Protein AF-A0A971UIP9-F1 (afdb_monomer_lite)

Foldseek 3Di:
DDDDDPPDDPFKDWDWQDQVPPDDCPDLQGHIWIDGDDPVNPPDDKDWDKFKDDPDPFFIKIWIDILLHTDGIDGGHTDHDHDPDDDDQDDPPPDDGHDDDDDQDDDDPHGDDSVRSNCCSVPNHDDPPVVVVVVVVVVVVVVVVVVVVPD

Radius of gyration: 20.12 Å; chains: 1; bounding box: 46×65×47 Å

pLDDT: mean 75.58, std 17.71, range [33.81, 97.81]

Sequence (151 aa):
MRRRRIDAWDGNLNARAPDGEGGRWDDVDNRAVSYTLGEEDLGRWMHIAVTWQKLTDTTMEMLLYVDGVLKDTALEMVWQEPGANFYLGGGNDGNTYGIGAFDELGIWSRQLDATEIQEIFVQGVPEPSTIVLFLMGAGAFAMLRLRRRKR

Structure (mmCIF, N/CA/C/O backbone):
data_AF-A0A971UIP9-F1
#
_entry.id   AF-A0A971UIP9-F1
#
loop_
_atom_site.group_PDB
_atom_site.id
_atom_site.type_symbol
_atom_site.label_atom_id
_atom_site.label_alt_id
_atom_site.label_comp_id
_atom_site.label_asym_id
_atom_site.label_entity_id
_atom_site.label_seq_id
_atom_site.pdbx_PDB_ins_code
_atom_site.Cartn_x
_atom_site.Cartn_y
_atom_site.Cartn_z
_atom_site.occupancy
_atom_site.B_iso_or_equiv
_atom_site.auth_seq_id
_atom_site.auth_comp_id
_atom_site.auth_asym_id
_atom_site.auth_atom_id
_atom_site.pdbx_PDB_model_num
ATOM 1 N N . MET A 1 1 ? -10.273 -12.360 -34.183 1.00 38.69 1 MET A N 1
ATOM 2 C CA . MET A 1 1 ? -10.214 -11.613 -32.907 1.00 38.69 1 MET A CA 1
ATOM 3 C C . MET A 1 1 ? -10.163 -12.641 -31.777 1.00 38.69 1 MET A C 1
ATOM 5 O O . MET A 1 1 ? -11.187 -13.228 -31.454 1.00 38.69 1 MET A O 1
ATOM 9 N N . ARG A 1 2 ? -8.968 -13.008 -31.290 1.00 33.81 2 ARG A N 1
ATOM 10 C CA . ARG A 1 2 ? -8.834 -14.021 -30.227 1.00 33.81 2 ARG A CA 1
ATOM 11 C C . ARG A 1 2 ? -9.305 -13.389 -28.918 1.00 33.81 2 ARG A C 1
ATOM 13 O O . ARG A 1 2 ? -8.648 -12.481 -28.420 1.00 33.81 2 ARG A O 1
ATOM 20 N N . ARG A 1 3 ? -10.444 -13.849 -28.392 1.00 38.56 3 ARG A N 1
ATOM 21 C CA . ARG A 1 3 ? -10.822 -13.597 -26.997 1.00 38.56 3 ARG A CA 1
ATOM 22 C C . ARG A 1 3 ? -9.710 -14.196 -26.141 1.00 38.56 3 ARG A C 1
ATOM 24 O O . ARG A 1 3 ? -9.537 -15.413 -26.151 1.00 38.56 3 ARG A O 1
ATOM 31 N N . ARG A 1 4 ? -8.907 -13.344 -25.500 1.00 35.69 4 ARG A N 1
ATOM 32 C CA . ARG A 1 4 ? -7.980 -13.800 -24.469 1.00 35.69 4 ARG A CA 1
ATOM 33 C C . ARG A 1 4 ? -8.837 -14.291 -23.311 1.00 35.69 4 ARG A C 1
ATOM 35 O O . ARG A 1 4 ? -9.696 -13.571 -22.811 1.00 35.69 4 ARG A O 1
ATOM 42 N N . ARG A 1 5 ? -8.691 -15.579 -23.052 1.00 34.44 5 ARG A N 1
ATOM 43 C CA . ARG A 1 5 ? -9.328 -16.329 -21.985 1.00 34.44 5 ARG A CA 1
ATOM 44 C C . ARG A 1 5 ? -8.631 -15.895 -20.673 1.00 34.44 5 ARG A C 1
ATOM 46 O O . ARG A 1 5 ? -7.470 -15.491 -20.716 1.00 34.44 5 ARG A O 1
ATOM 53 N N . ILE A 1 6 ? -9.377 -15.838 -19.571 1.00 43.94 6 ILE A N 1
ATOM 54 C CA . ILE A 1 6 ? -9.017 -15.216 -18.275 1.00 43.94 6 ILE A CA 1
ATOM 55 C C . ILE A 1 6 ? -7.920 -15.979 -17.489 1.00 43.94 6 ILE A C 1
ATOM 57 O O . ILE A 1 6 ? -7.571 -15.618 -16.377 1.00 43.94 6 ILE A O 1
ATOM 61 N N . ASP A 1 7 ? -7.377 -17.033 -18.090 1.00 38.06 7 ASP A N 1
ATOM 62 C CA . ASP A 1 7 ? -6.462 -18.056 -17.570 1.00 38.06 7 ASP A CA 1
ATOM 63 C C . ASP A 1 7 ? -4.971 -17.737 -17.802 1.00 38.06 7 ASP A C 1
ATOM 65 O O . ASP A 1 7 ? -4.118 -18.611 -17.689 1.00 38.06 7 ASP A O 1
ATOM 69 N N . ALA A 1 8 ? -4.632 -16.486 -18.117 1.00 40.12 8 ALA A N 1
ATOM 70 C CA . ALA A 1 8 ? -3.245 -16.033 -18.225 1.00 40.12 8 ALA A CA 1
ATOM 71 C C . ALA A 1 8 ? -3.050 -14.736 -17.433 1.00 40.12 8 ALA A C 1
ATOM 73 O O . ALA A 1 8 ? -2.852 -13.668 -18.012 1.00 40.12 8 ALA A O 1
ATOM 74 N N . TRP A 1 9 ? -3.158 -14.844 -16.109 1.00 52.06 9 TRP A N 1
ATOM 75 C CA . TRP A 1 9 ? -2.581 -13.875 -15.186 1.00 52.06 9 TRP A CA 1
ATOM 76 C C . TRP A 1 9 ? -1.334 -14.511 -14.573 1.00 52.06 9 TRP A C 1
ATOM 78 O O . TRP A 1 9 ? -1.389 -15.578 -13.976 1.00 52.06 9 TRP A O 1
ATOM 88 N N . ASP A 1 10 ? -0.207 -13.847 -14.764 1.00 53.47 10 ASP A N 1
ATOM 89 C CA . ASP A 1 10 ? 1.127 -14.135 -14.237 1.00 53.47 10 ASP A CA 1
ATOM 90 C C . ASP A 1 10 ? 1.274 -13.815 -12.732 1.00 53.47 10 ASP A C 1
ATOM 92 O O . ASP A 1 10 ? 2.361 -13.910 -12.169 1.00 53.47 10 ASP A O 1
ATOM 96 N N . GLY A 1 11 ? 0.152 -13.530 -12.062 1.00 60.47 11 GLY A N 1
ATOM 97 C CA . GLY A 1 11 ? -0.073 -13.975 -10.690 1.00 60.47 11 GLY A CA 1
ATOM 98 C C . GLY A 1 11 ? 0.408 -13.063 -9.575 1.00 60.47 11 GLY A C 1
ATOM 99 O O . GLY A 1 11 ? 0.364 -13.497 -8.438 1.00 60.47 11 GLY A O 1
ATOM 100 N N . ASN A 1 12 ? 0.819 -11.820 -9.827 1.00 67.06 12 ASN A N 1
ATOM 101 C CA . ASN A 1 12 ? 1.281 -10.939 -8.749 1.00 67.06 12 ASN A CA 1
ATOM 102 C C . ASN A 1 12 ? 0.342 -9.750 -8.519 1.00 67.06 12 ASN A C 1
ATOM 104 O O . ASN A 1 12 ? 0.085 -8.956 -9.430 1.00 67.06 12 ASN A O 1
ATOM 108 N N . LEU A 1 13 ? -0.111 -9.591 -7.273 1.00 71.88 13 LEU A N 1
ATOM 109 C CA . LEU A 1 13 ? -0.540 -8.301 -6.745 1.00 71.88 13 LEU A CA 1
ATOM 110 C C . LEU A 1 13 ? 0.712 -7.464 -6.519 1.00 71.88 13 LEU A C 1
ATOM 112 O O . LEU A 1 13 ? 1.604 -7.898 -5.798 1.00 71.8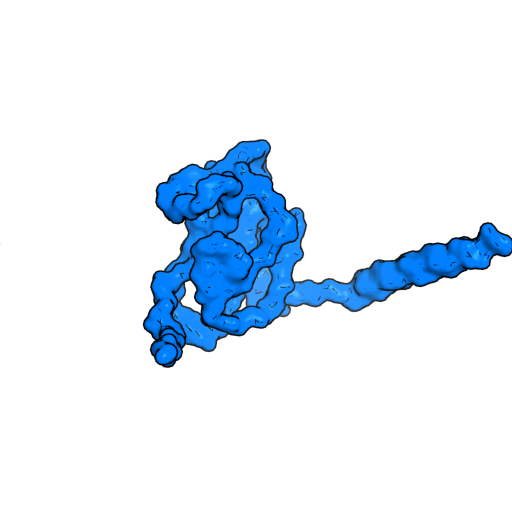8 13 LEU A O 1
ATOM 116 N N . ASN A 1 14 ? 0.782 -6.284 -7.126 1.00 71.69 14 ASN A N 1
ATOM 117 C CA . ASN A 1 14 ? 1.924 -5.391 -6.983 1.00 71.69 14 ASN A CA 1
ATOM 118 C C . ASN A 1 14 ? 1.447 -4.002 -6.581 1.00 71.69 14 ASN A C 1
ATOM 120 O O . ASN A 1 14 ? 0.465 -3.501 -7.132 1.00 71.69 14 ASN A O 1
ATOM 124 N N . ALA A 1 15 ? 2.192 -3.359 -5.690 1.00 72.38 15 ALA A N 1
ATOM 125 C CA . ALA A 1 15 ? 2.053 -1.939 -5.427 1.00 72.38 15 ALA A CA 1
ATOM 126 C C . ALA A 1 15 ? 3.418 -1.260 -5.470 1.00 72.38 15 ALA A C 1
ATOM 128 O O . ALA A 1 15 ? 4.419 -1.795 -4.993 1.00 72.38 15 ALA A O 1
ATOM 129 N N . ARG A 1 16 ? 3.451 -0.083 -6.093 1.00 70.44 16 ARG A N 1
ATOM 130 C CA . ARG A 1 16 ? 4.671 0.681 -6.336 1.00 70.44 16 ARG A CA 1
ATOM 131 C C . ARG A 1 16 ? 4.400 2.165 -6.143 1.00 70.44 16 ARG A C 1
ATOM 133 O O . ARG A 1 16 ? 3.354 2.657 -6.565 1.00 70.44 16 ARG A O 1
ATOM 140 N N . ALA A 1 17 ? 5.373 2.872 -5.577 1.00 61.06 17 ALA A N 1
ATOM 141 C CA . ALA A 1 17 ? 5.413 4.324 -5.620 1.00 61.06 17 ALA A CA 1
ATOM 142 C C . ALA A 1 17 ? 6.052 4.785 -6.953 1.00 61.06 17 ALA A C 1
ATOM 144 O O . ALA A 1 17 ? 7.161 4.348 -7.279 1.00 61.06 17 ALA A O 1
ATOM 145 N N . PRO A 1 18 ? 5.363 5.596 -7.776 1.00 55.38 18 PRO A N 1
ATOM 146 C CA . PRO A 1 18 ? 5.899 6.043 -9.061 1.00 55.38 18 PRO A CA 1
ATOM 147 C C . PRO A 1 18 ? 7.158 6.896 -8.849 1.00 55.38 18 PRO A C 1
ATOM 149 O O . PRO A 1 18 ? 7.104 7.869 -8.112 1.00 55.38 18 PRO A O 1
ATOM 152 N N . ASP A 1 19 ? 8.267 6.559 -9.514 1.00 55.25 19 ASP A N 1
ATOM 153 C CA . ASP A 1 19 ? 9.557 7.271 -9.408 1.00 55.25 19 ASP A CA 1
ATOM 154 C C . ASP A 1 19 ? 9.742 8.431 -10.389 1.00 55.25 19 ASP A C 1
ATOM 156 O O . ASP A 1 19 ? 10.808 9.031 -10.471 1.00 55.25 19 ASP A O 1
ATOM 160 N N . GLY A 1 20 ? 8.721 8.745 -11.187 1.00 49.53 20 GLY A N 1
ATOM 161 C CA . GLY A 1 20 ? 8.812 9.788 -12.211 1.00 49.53 20 GLY A CA 1
ATOM 162 C C . GLY A 1 20 ? 9.742 9.462 -13.393 1.00 49.53 20 GLY A C 1
ATOM 163 O O . GLY A 1 20 ? 9.680 10.173 -14.393 1.00 49.53 20 GLY A O 1
ATOM 164 N N . GLU A 1 21 ? 10.526 8.377 -13.346 1.00 51.78 21 GLU A N 1
ATOM 165 C CA . GLU A 1 21 ? 11.500 7.984 -14.383 1.00 51.78 21 GLU A CA 1
ATOM 166 C C . GLU A 1 21 ? 11.118 6.704 -15.152 1.00 51.78 21 GLU A C 1
ATOM 168 O O . GLU A 1 21 ? 11.948 6.061 -15.793 1.00 51.78 21 GLU A O 1
ATOM 173 N N . GLY A 1 22 ? 9.838 6.329 -15.159 1.00 52.72 22 GLY A N 1
ATOM 174 C CA . GLY A 1 22 ? 9.363 5.223 -15.999 1.00 52.72 22 GLY A CA 1
ATOM 175 C C . GLY A 1 22 ? 9.650 3.828 -15.438 1.00 52.72 22 GLY A C 1
ATOM 176 O O . GLY A 1 22 ? 9.569 2.850 -16.179 1.00 52.72 22 GLY A O 1
ATOM 177 N N . GLY A 1 23 ? 9.914 3.729 -14.136 1.00 49.03 23 GLY A N 1
ATOM 178 C CA . GLY A 1 23 ? 9.600 2.566 -13.325 1.00 49.03 23 GLY A CA 1
ATOM 179 C C . GLY A 1 23 ? 10.147 1.223 -13.808 1.00 49.03 23 GLY A C 1
ATOM 180 O O . GLY A 1 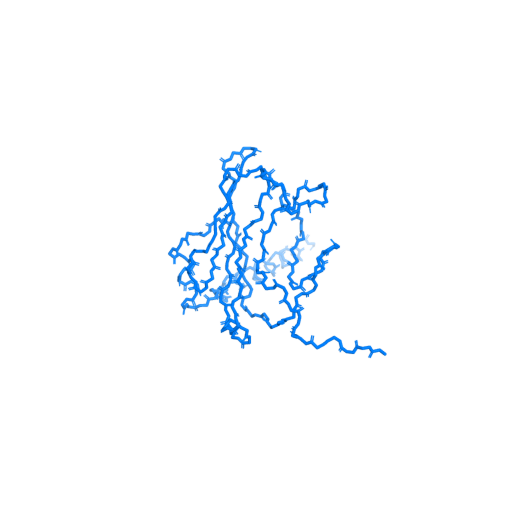23 ? 9.399 0.368 -14.288 1.00 49.03 23 GLY A O 1
ATOM 181 N N . ARG A 1 24 ? 11.432 0.953 -13.579 1.00 50.59 24 ARG A N 1
ATOM 182 C CA . ARG A 1 24 ? 11.996 -0.390 -13.790 1.00 50.59 24 ARG A CA 1
ATOM 183 C C . ARG A 1 24 ? 11.682 -1.298 -12.592 1.00 50.59 24 ARG A C 1
ATOM 185 O O . ARG A 1 24 ? 11.811 -0.866 -11.453 1.00 50.59 24 ARG A O 1
ATOM 192 N N . TRP A 1 25 ? 11.144 -2.500 -12.820 1.00 51.88 25 TRP A N 1
ATOM 193 C CA . TRP A 1 25 ? 10.712 -3.443 -11.761 1.00 51.88 25 TRP A CA 1
ATOM 194 C C . TRP A 1 25 ? 11.876 -4.093 -10.989 1.00 51.88 25 TRP A C 1
ATOM 196 O O . TRP A 1 25 ? 11.651 -4.790 -10.005 1.00 51.88 25 TRP A O 1
ATOM 206 N N . ASP A 1 26 ? 13.105 -3.878 -11.451 1.00 53.69 26 ASP A N 1
ATOM 207 C CA . ASP A 1 26 ? 14.370 -4.398 -10.931 1.00 53.69 26 ASP A CA 1
ATOM 208 C C . ASP A 1 26 ? 15.173 -3.354 -10.132 1.00 53.69 26 ASP A C 1
ATOM 210 O O . ASP A 1 26 ? 16.308 -3.633 -9.748 1.00 53.69 26 ASP A O 1
ATOM 214 N N . ASP A 1 27 ? 14.603 -2.173 -9.867 1.00 60.41 27 ASP A N 1
ATOM 215 C CA . ASP A 1 27 ? 15.253 -1.155 -9.042 1.00 60.41 27 ASP A CA 1
ATOM 216 C C . ASP A 1 27 ? 15.208 -1.546 -7.557 1.00 60.41 27 ASP A C 1
ATOM 218 O O . ASP A 1 27 ? 14.140 -1.681 -6.953 1.00 60.41 27 ASP A O 1
ATOM 222 N N . VAL A 1 28 ? 16.389 -1.756 -6.981 1.00 56.31 28 VAL A N 1
ATOM 223 C CA . VAL A 1 28 ? 16.565 -2.175 -5.586 1.00 56.31 28 VAL A CA 1
ATOM 224 C C . VAL A 1 28 ? 16.238 -1.026 -4.627 1.00 56.31 28 VAL A C 1
ATOM 226 O O . VAL A 1 28 ? 15.788 -1.284 -3.512 1.00 56.31 28 VAL A O 1
ATOM 229 N N . ASP A 1 29 ? 16.386 0.221 -5.085 1.00 58.56 29 ASP A N 1
ATOM 230 C CA . ASP A 1 29 ? 16.175 1.431 -4.283 1.00 58.56 29 ASP A CA 1
ATOM 231 C C . ASP A 1 29 ? 14.692 1.863 -4.258 1.00 58.56 29 ASP A C 1
ATOM 233 O O . ASP A 1 29 ? 14.256 2.599 -3.366 1.00 58.56 29 ASP A O 1
ATOM 237 N N . ASN A 1 30 ? 13.890 1.358 -5.206 1.00 63.91 30 ASN A N 1
ATOM 238 C CA . ASN A 1 30 ? 12.456 1.638 -5.340 1.00 63.91 30 ASN A CA 1
ATOM 239 C C . ASN A 1 30 ? 11.622 0.357 -5.548 1.00 63.91 30 ASN A C 1
ATOM 241 O O . ASN A 1 30 ? 10.711 0.289 -6.384 1.00 63.91 30 ASN A O 1
ATOM 245 N N . ARG A 1 31 ? 11.954 -0.690 -4.783 1.00 68.56 31 ARG A N 1
ATOM 246 C CA . ARG A 1 31 ? 11.328 -2.013 -4.879 1.00 68.56 31 ARG A CA 1
ATOM 247 C C . ARG A 1 31 ? 9.812 -1.953 -4.644 1.00 68.56 31 ARG A C 1
ATOM 249 O O . ARG A 1 31 ? 9.354 -1.519 -3.594 1.00 68.56 31 ARG A O 1
ATOM 256 N N . ALA A 1 32 ? 9.027 -2.487 -5.578 1.00 73.06 32 ALA A N 1
ATOM 257 C CA . ALA A 1 32 ? 7.598 -2.722 -5.369 1.00 73.06 32 ALA A CA 1
ATOM 258 C C . ALA A 1 32 ? 7.356 -3.777 -4.272 1.00 73.06 32 ALA A C 1
ATOM 260 O O . ALA A 1 32 ? 8.087 -4.770 -4.189 1.00 73.06 32 ALA A O 1
ATOM 261 N N . VAL A 1 33 ? 6.299 -3.605 -3.475 1.00 85.12 33 VAL A N 1
ATOM 262 C CA . VAL A 1 33 ? 5.771 -4.706 -2.655 1.00 85.12 33 VAL A CA 1
ATOM 263 C C . VAL A 1 33 ? 4.919 -5.612 -3.530 1.00 85.12 33 VAL A C 1
ATOM 265 O O . VAL A 1 33 ? 4.174 -5.134 -4.394 1.00 85.12 33 VAL A O 1
ATOM 268 N N . SER A 1 34 ? 5.030 -6.919 -3.317 1.00 86.31 34 SER A N 1
ATOM 269 C CA . SER A 1 34 ? 4.332 -7.894 -4.150 1.00 86.31 34 SER A CA 1
ATOM 270 C C . SER A 1 34 ? 3.841 -9.108 -3.374 1.00 86.31 34 SER A C 1
ATOM 272 O O . SER A 1 34 ? 4.441 -9.513 -2.382 1.00 86.31 34 SER A O 1
ATOM 274 N N . TYR A 1 35 ? 2.752 -9.705 -3.848 1.00 87.25 35 TYR A N 1
ATOM 275 C CA . TYR A 1 35 ? 2.258 -10.988 -3.369 1.00 87.25 35 TYR A CA 1
ATOM 276 C C . TYR A 1 35 ? 1.808 -11.835 -4.553 1.00 87.25 35 TYR A C 1
ATOM 278 O O . TYR A 1 35 ? 0.965 -11.404 -5.343 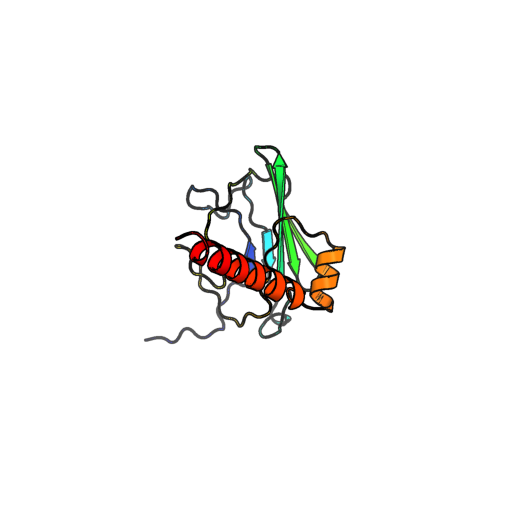1.00 87.25 35 TYR A O 1
ATOM 286 N N . THR A 1 36 ? 2.376 -13.035 -4.665 1.00 86.31 36 THR A N 1
ATOM 287 C CA . THR A 1 36 ? 1.972 -14.009 -5.677 1.00 86.31 36 THR A CA 1
ATOM 288 C C . THR A 1 36 ? 0.708 -14.726 -5.227 1.00 86.31 36 THR A C 1
ATOM 290 O O . THR A 1 36 ? 0.698 -15.364 -4.177 1.00 86.31 36 THR A O 1
ATOM 293 N N . LEU A 1 37 ? -0.342 -14.621 -6.031 1.00 82.88 37 LEU A N 1
ATOM 294 C CA . LEU A 1 37 ? -1.591 -15.342 -5.857 1.00 82.88 37 LEU A CA 1
ATOM 295 C C . LEU A 1 37 ? -1.438 -16.800 -6.279 1.00 82.88 37 LEU A C 1
ATOM 297 O O . LEU A 1 37 ? -0.894 -17.098 -7.347 1.00 82.88 37 LEU A O 1
ATOM 301 N N . GLY A 1 38 ? -1.956 -17.693 -5.441 1.00 81.50 38 GLY A N 1
ATOM 302 C CA . GLY A 1 38 ? -2.101 -19.107 -5.764 1.00 81.50 38 GLY A CA 1
ATOM 303 C C . GLY A 1 38 ? -3.346 -19.385 -6.610 1.00 81.50 38 GLY A C 1
ATOM 304 O O . GLY A 1 38 ? -4.201 -18.519 -6.810 1.00 81.50 38 GLY A O 1
ATOM 305 N N . GLU A 1 39 ? -3.488 -20.619 -7.096 1.00 81.19 39 GLU A N 1
ATOM 306 C CA . GLU A 1 39 ? -4.717 -21.048 -7.784 1.00 81.19 39 GLU A CA 1
ATOM 307 C C . GLU A 1 39 ? -5.945 -20.953 -6.862 1.00 81.19 39 GLU A C 1
ATOM 309 O O . GLU A 1 39 ? -7.048 -20.654 -7.316 1.00 81.19 39 GLU A O 1
ATOM 314 N N . GLU A 1 40 ? -5.748 -21.163 -5.560 1.00 82.12 40 GLU A N 1
ATOM 315 C CA . GLU A 1 40 ? -6.757 -21.042 -4.509 1.00 82.12 40 GLU A CA 1
ATOM 316 C C . GLU A 1 40 ? -7.262 -19.609 -4.291 1.00 82.12 40 GLU A C 1
ATOM 318 O O . GLU A 1 40 ? -8.350 -19.414 -3.741 1.00 82.12 40 GLU A O 1
ATOM 323 N N . ASP A 1 41 ? -6.489 -18.616 -4.735 1.00 83.94 41 ASP A N 1
ATOM 324 C CA . ASP A 1 41 ? -6.829 -17.203 -4.618 1.00 83.94 41 ASP A CA 1
ATOM 325 C C . ASP A 1 41 ? -7.693 -16.708 -5.789 1.00 83.94 41 ASP A C 1
ATOM 327 O O . ASP A 1 41 ? -8.288 -15.628 -5.742 1.00 83.94 41 ASP A O 1
ATOM 331 N N . LEU A 1 42 ? -7.814 -17.498 -6.858 1.00 82.38 42 LEU A N 1
ATOM 332 C CA . LEU A 1 42 ? -8.544 -17.089 -8.050 1.00 82.38 42 LEU A CA 1
ATOM 333 C C . LEU A 1 42 ? -10.061 -17.175 -7.840 1.00 82.38 42 LEU A C 1
ATOM 335 O O . LEU A 1 42 ? -10.620 -18.208 -7.478 1.00 82.38 42 LEU A O 1
ATOM 339 N N . GLY A 1 43 ? -10.753 -16.071 -8.131 1.00 83.19 43 GLY A N 1
ATOM 340 C CA . GLY A 1 43 ? -12.217 -15.998 -8.096 1.00 83.19 43 GLY A CA 1
ATOM 341 C C . GLY A 1 43 ? -12.831 -15.853 -6.699 1.00 83.19 43 GLY A C 1
ATOM 342 O O . GLY A 1 43 ? -14.059 -15.819 -6.596 1.00 83.19 43 GLY A O 1
ATOM 343 N N . ARG A 1 44 ? -12.018 -15.736 -5.640 1.00 88.44 44 ARG A N 1
ATOM 344 C CA . ARG A 1 44 ? -12.481 -15.359 -4.294 1.00 88.44 44 ARG A CA 1
ATOM 345 C C . ARG A 1 44 ? -12.401 -13.848 -4.084 1.00 88.44 44 ARG A C 1
ATOM 347 O O . ARG A 1 44 ? -11.579 -13.163 -4.685 1.00 88.44 44 ARG A O 1
ATOM 354 N N . TRP A 1 45 ? -13.245 -13.344 -3.188 1.00 90.88 45 TRP A N 1
ATOM 355 C CA . TRP A 1 45 ? -13.053 -12.014 -2.620 1.00 90.88 45 TRP A CA 1
ATOM 356 C C . TRP A 1 45 ? -11.827 -12.022 -1.710 1.00 90.88 45 TRP A C 1
ATOM 358 O O . TRP A 1 45 ? -11.620 -12.969 -0.948 1.00 90.88 45 TRP A O 1
ATOM 368 N N . MET A 1 46 ? -11.025 -10.969 -1.817 1.00 92.19 46 MET A N 1
ATOM 369 C CA . MET A 1 46 ? -9.821 -10.761 -1.023 1.00 92.19 46 MET A CA 1
ATOM 370 C C . MET A 1 46 ? -9.805 -9.316 -0.556 1.00 92.19 46 MET A C 1
ATOM 372 O O . MET A 1 46 ? -10.116 -8.410 -1.333 1.00 92.19 46 MET A O 1
ATOM 376 N N . HIS A 1 47 ? -9.409 -9.099 0.690 1.00 94.12 47 HIS A N 1
ATOM 377 C CA . HIS A 1 47 ? -9.103 -7.761 1.168 1.00 94.12 47 HIS A CA 1
ATOM 378 C C . HIS A 1 47 ? -7.631 -7.467 0.895 1.00 94.12 47 HIS A C 1
ATOM 380 O O . HIS A 1 47 ? -6.753 -8.186 1.373 1.00 94.12 47 HIS A O 1
ATOM 386 N N . ILE A 1 48 ? -7.357 -6.415 0.128 1.00 93.62 48 ILE A N 1
ATOM 387 C CA . ILE A 1 48 ? -5.999 -5.994 -0.219 1.00 93.62 48 ILE A CA 1
ATOM 388 C C . ILE A 1 48 ? -5.790 -4.599 0.349 1.00 93.62 48 ILE A C 1
ATOM 390 O O . ILE A 1 48 ? -6.517 -3.674 -0.006 1.00 93.62 48 ILE A O 1
ATOM 394 N N . ALA A 1 49 ? -4.768 -4.441 1.186 1.00 95.38 49 ALA A N 1
ATOM 395 C CA . ALA A 1 49 ? -4.370 -3.139 1.695 1.00 95.38 49 ALA A CA 1
ATOM 396 C C . ALA A 1 49 ? -2.893 -2.880 1.419 1.00 95.38 49 ALA A C 1
ATOM 398 O O . ALA A 1 49 ? -2.034 -3.727 1.660 1.00 95.38 49 ALA A O 1
ATOM 399 N N . VAL A 1 50 ? -2.607 -1.678 0.929 1.00 93.75 50 VAL A N 1
ATOM 400 C CA . VAL A 1 50 ? -1.249 -1.174 0.745 1.00 93.75 50 VAL A CA 1
ATOM 401 C C . VAL A 1 50 ? -1.118 0.067 1.601 1.00 93.75 50 VAL A C 1
ATOM 403 O O . VAL A 1 50 ? -1.890 1.013 1.442 1.00 93.75 50 VAL A O 1
ATOM 406 N N . THR A 1 51 ? -0.142 0.069 2.498 1.00 93.81 51 THR A N 1
ATOM 407 C CA . THR A 1 51 ? 0.174 1.238 3.314 1.00 93.81 51 THR A CA 1
ATOM 408 C C . THR A 1 51 ? 1.546 1.755 2.929 1.00 93.81 51 THR A C 1
ATOM 410 O O . THR A 1 51 ? 2.415 0.995 2.506 1.00 93.81 51 THR A O 1
ATOM 413 N N . TRP A 1 52 ? 1.738 3.062 3.046 1.00 92.06 52 TRP A N 1
ATOM 414 C CA . TRP A 1 52 ? 3.039 3.680 2.868 1.00 92.06 52 TRP A CA 1
ATOM 415 C C . TRP A 1 52 ? 3.166 4.884 3.793 1.00 92.06 52 TRP A C 1
ATOM 417 O O . TRP A 1 52 ? 2.165 5.518 4.140 1.00 92.06 52 TRP A O 1
ATOM 427 N N . GLN A 1 53 ? 4.393 5.192 4.205 1.00 91.50 53 GLN A N 1
ATOM 428 C CA . GLN A 1 53 ? 4.685 6.397 4.974 1.00 91.50 53 GLN A CA 1
ATOM 429 C C . GLN A 1 53 ? 6.022 7.008 4.588 1.00 91.50 53 GLN A C 1
ATOM 431 O O . GLN A 1 53 ? 6.998 6.304 4.343 1.00 91.50 53 GLN A O 1
ATOM 436 N N . LYS A 1 54 ? 6.064 8.341 4.581 1.00 91.56 54 LYS A N 1
ATOM 437 C CA . LYS A 1 54 ? 7.307 9.105 4.505 1.00 91.56 54 LYS A CA 1
ATOM 438 C C . LYS A 1 54 ? 8.041 8.987 5.843 1.00 91.56 54 LYS A C 1
ATOM 440 O O . LYS A 1 54 ? 7.497 9.400 6.863 1.00 91.56 54 LYS A O 1
ATOM 445 N N . LEU A 1 55 ? 9.259 8.453 5.833 1.00 91.19 55 LEU A N 1
ATOM 446 C CA . LEU A 1 55 ? 10.111 8.329 7.021 1.00 91.19 55 LEU A CA 1
ATOM 447 C C . LEU A 1 55 ? 11.026 9.551 7.172 1.00 91.19 55 LEU A C 1
ATOM 449 O O . LEU A 1 55 ? 11.190 10.087 8.266 1.00 91.19 55 LEU A O 1
ATOM 453 N N . THR A 1 56 ? 11.602 10.013 6.061 1.00 91.06 56 THR A N 1
ATOM 454 C CA . THR A 1 56 ? 12.429 11.227 5.979 1.00 91.06 56 THR A CA 1
ATOM 455 C C . THR A 1 56 ? 12.121 11.986 4.691 1.00 91.06 56 THR A C 1
ATOM 457 O O . THR A 1 56 ? 11.324 11.529 3.875 1.00 91.06 56 THR A O 1
ATOM 460 N N . ASP A 1 57 ? 12.772 13.127 4.454 1.00 88.50 57 ASP A N 1
ATOM 461 C CA . ASP A 1 57 ? 12.633 13.857 3.186 1.00 88.50 57 ASP A CA 1
ATOM 462 C C . ASP A 1 57 ? 13.039 13.059 1.945 1.00 88.50 57 ASP A C 1
ATOM 464 O O . ASP A 1 57 ? 12.602 13.390 0.846 1.00 88.50 57 ASP A O 1
ATOM 468 N N . THR A 1 58 ? 13.814 11.991 2.130 1.00 86.88 58 THR A N 1
ATOM 469 C CA . THR A 1 58 ? 14.339 11.154 1.053 1.00 86.88 58 THR A CA 1
ATOM 470 C C . THR A 1 58 ? 13.975 9.684 1.192 1.00 86.88 58 THR A C 1
ATOM 472 O O . THR A 1 58 ? 14.361 8.915 0.319 1.00 86.88 58 THR A O 1
ATOM 475 N N . THR A 1 59 ? 13.267 9.266 2.249 1.00 89.12 59 THR A N 1
ATOM 476 C CA . THR A 1 59 ? 12.941 7.848 2.467 1.00 89.12 59 THR A CA 1
ATOM 477 C C . THR A 1 59 ? 11.483 7.595 2.832 1.00 89.12 59 THR A C 1
ATOM 479 O O . THR A 1 59 ? 10.820 8.421 3.464 1.00 89.12 59 THR A O 1
ATOM 482 N N . MET A 1 60 ? 10.994 6.417 2.458 1.00 90.25 60 MET A N 1
ATOM 483 C CA . MET A 1 60 ? 9.681 5.883 2.800 1.00 90.25 60 MET A CA 1
ATOM 484 C C . MET A 1 60 ? 9.742 4.392 3.113 1.00 90.25 60 MET A C 1
ATOM 486 O O . MET A 1 60 ? 10.744 3.722 2.877 1.00 90.25 60 MET A O 1
ATOM 490 N N . GLU A 1 61 ? 8.630 3.868 3.600 1.00 90.88 61 GLU A N 1
ATOM 491 C CA . GLU A 1 61 ? 8.357 2.435 3.618 1.00 90.88 61 GLU A CA 1
ATOM 492 C C . GLU A 1 61 ? 6.985 2.142 3.012 1.00 90.88 61 GLU A C 1
ATOM 494 O O . GLU A 1 61 ? 6.099 3.004 3.002 1.00 90.88 61 GLU A O 1
ATOM 499 N N . MET A 1 62 ? 6.818 0.912 2.532 1.00 91.75 62 MET A N 1
ATOM 500 C CA . MET A 1 62 ? 5.579 0.386 1.979 1.00 91.75 62 MET A CA 1
ATOM 501 C C . MET A 1 62 ? 5.328 -1.036 2.481 1.00 91.75 62 MET A C 1
ATOM 503 O O . MET A 1 62 ? 6.248 -1.850 2.581 1.00 91.75 62 MET A O 1
ATOM 507 N N . LEU A 1 63 ? 4.073 -1.340 2.798 1.00 94.12 63 LEU A N 1
ATOM 508 C CA . LEU A 1 63 ? 3.647 -2.634 3.313 1.00 94.12 63 LEU A CA 1
ATOM 509 C C . LEU A 1 63 ? 2.431 -3.125 2.528 1.00 94.12 63 LEU A C 1
ATOM 511 O O . LEU A 1 63 ? 1.520 -2.348 2.233 1.00 94.12 63 LEU A O 1
ATOM 515 N N . LEU A 1 64 ? 2.414 -4.419 2.211 1.00 94.88 64 LEU A N 1
ATOM 516 C CA . LEU A 1 64 ? 1.305 -5.090 1.535 1.00 94.88 64 LEU A CA 1
ATOM 517 C C . LEU A 1 64 ? 0.652 -6.099 2.470 1.00 94.88 64 LEU A C 1
ATOM 519 O O . LEU A 1 64 ? 1.313 -7.007 2.973 1.00 94.88 64 LEU A O 1
ATOM 523 N N . TYR A 1 65 ? -0.659 -5.982 2.626 1.00 96.69 65 TYR A N 1
ATOM 524 C CA . TYR A 1 65 ? -1.491 -6.892 3.396 1.00 96.69 65 TYR A CA 1
ATOM 525 C C . TYR A 1 65 ? -2.525 -7.555 2.493 1.00 96.69 65 TYR A C 1
ATOM 527 O O . TYR A 1 65 ? -3.121 -6.910 1.627 1.00 96.69 65 TYR A O 1
ATOM 535 N N . VAL A 1 66 ? -2.768 -8.839 2.741 1.00 95.44 66 VAL A N 1
ATOM 536 C CA . VAL A 1 66 ? -3.817 -9.629 2.093 1.00 95.44 66 VAL A CA 1
ATOM 537 C C . VAL A 1 66 ? -4.598 -10.368 3.170 1.00 95.44 66 VAL A C 1
ATOM 539 O O . VAL A 1 66 ? -3.997 -11.048 4.003 1.00 95.44 66 VAL A O 1
ATOM 542 N N . ASP A 1 67 ? -5.923 -10.213 3.161 1.00 95.69 67 ASP A N 1
ATOM 543 C CA . ASP A 1 67 ? -6.848 -10.776 4.153 1.00 95.69 67 ASP A CA 1
ATOM 544 C C . ASP A 1 67 ? -6.414 -10.452 5.600 1.00 95.69 67 ASP A C 1
ATOM 546 O O . ASP A 1 67 ? -6.394 -11.302 6.487 1.00 95.69 67 ASP A O 1
ATOM 550 N N . GLY A 1 68 ? -5.982 -9.202 5.814 1.00 96.38 68 GLY A N 1
ATOM 551 C CA . GLY A 1 68 ? -5.521 -8.684 7.111 1.00 96.38 68 GLY A CA 1
ATOM 552 C C . GLY A 1 68 ? -4.078 -9.056 7.482 1.00 96.38 68 GLY A C 1
ATOM 553 O O . GLY A 1 68 ? -3.520 -8.508 8.428 1.00 96.38 68 GLY A O 1
ATOM 554 N N . VAL A 1 69 ? -3.429 -9.940 6.719 1.00 96.31 69 VAL A N 1
ATOM 555 C CA . VAL A 1 69 ? -2.094 -10.469 7.031 1.00 96.31 69 VAL A CA 1
ATOM 556 C C . VAL A 1 69 ? -1.018 -9.775 6.202 1.00 96.31 69 VAL A C 1
ATOM 558 O O . VAL A 1 69 ? -1.130 -9.700 4.980 1.00 96.31 69 VAL A O 1
ATOM 561 N N . LEU A 1 70 ? 0.058 -9.325 6.854 1.00 97.12 70 LEU A N 1
ATOM 562 C CA . LEU A 1 70 ? 1.233 -8.756 6.188 1.00 97.12 70 LEU A CA 1
ATOM 563 C C . LEU A 1 70 ? 1.898 -9.806 5.284 1.00 97.12 70 LEU A C 1
ATOM 565 O O . LEU A 1 70 ? 2.264 -10.888 5.746 1.00 97.12 70 LEU A O 1
ATOM 569 N N . LYS A 1 71 ? 2.054 -9.484 4.000 1.00 95.75 71 LYS A N 1
ATOM 570 C CA . LYS A 1 71 ? 2.657 -10.356 2.984 1.00 95.75 71 LYS A CA 1
ATOM 571 C C . LYS A 1 71 ? 4.041 -9.901 2.554 1.00 95.75 71 LYS A C 1
ATOM 573 O O . LYS A 1 71 ? 4.885 -10.753 2.296 1.00 95.75 71 LYS A O 1
ATOM 578 N N . ASP A 1 72 ? 4.270 -8.593 2.481 1.00 94.25 72 ASP A N 1
ATOM 579 C CA . ASP A 1 72 ? 5.546 -8.044 2.028 1.00 94.25 72 ASP A CA 1
ATOM 580 C C . ASP A 1 72 ? 5.811 -6.654 2.621 1.00 94.25 72 ASP A C 1
ATOM 582 O O . ASP A 1 72 ? 4.882 -5.896 2.914 1.00 94.25 72 ASP A O 1
ATOM 586 N N . THR A 1 73 ? 7.092 -6.331 2.783 1.00 92.31 73 THR A N 1
ATOM 587 C CA . THR A 1 73 ? 7.589 -5.061 3.321 1.00 92.31 73 THR A CA 1
ATOM 588 C C . THR A 1 73 ? 8.738 -4.541 2.478 1.00 92.31 73 THR A C 1
ATOM 590 O O . THR A 1 73 ? 9.751 -5.225 2.307 1.00 92.31 73 THR A O 1
ATOM 593 N N . ALA A 1 74 ? 8.634 -3.307 2.013 1.00 89.12 74 ALA A N 1
ATOM 594 C CA . ALA A 1 74 ? 9.735 -2.575 1.414 1.00 89.12 74 ALA A CA 1
ATOM 595 C C . ALA A 1 74 ? 10.095 -1.415 2.349 1.00 89.12 74 ALA A C 1
ATOM 597 O O . ALA A 1 74 ? 9.328 -0.470 2.516 1.00 89.12 74 ALA A O 1
ATOM 598 N N . LEU A 1 75 ? 11.232 -1.551 3.028 1.00 87.88 75 LEU A N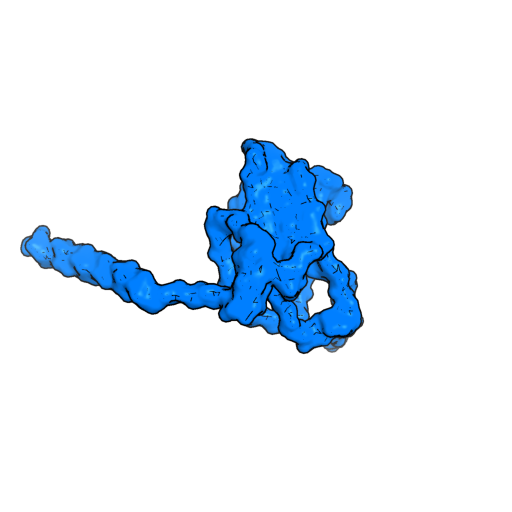 1
ATOM 599 C CA . LEU A 1 75 ? 11.710 -0.607 4.034 1.00 87.88 75 LEU A CA 1
ATOM 600 C C . LEU A 1 75 ? 12.798 0.281 3.432 1.00 87.88 75 LEU A C 1
ATOM 602 O O . LEU A 1 75 ? 13.519 -0.162 2.542 1.00 87.88 75 LEU A O 1
ATOM 606 N N . GLU A 1 76 ? 12.919 1.505 3.946 1.00 84.38 76 GLU A N 1
ATOM 607 C CA . GLU A 1 76 ? 13.973 2.465 3.576 1.00 84.38 76 GLU A CA 1
ATOM 608 C C . GLU A 1 76 ? 14.071 2.763 2.065 1.00 84.38 76 GLU A C 1
ATOM 610 O O . GLU A 1 76 ? 15.134 3.113 1.558 1.00 84.38 76 GLU A O 1
ATOM 615 N N . MET A 1 77 ? 12.952 2.669 1.343 1.00 84.81 77 MET A N 1
ATOM 616 C CA . MET A 1 77 ? 12.882 3.021 -0.077 1.00 84.81 77 MET A CA 1
ATOM 617 C C . MET A 1 77 ? 13.090 4.520 -0.277 1.00 84.81 77 MET A C 1
ATOM 619 O O . MET A 1 77 ? 12.788 5.313 0.617 1.00 84.81 77 MET A O 1
ATOM 623 N N . VAL A 1 78 ? 13.506 4.932 -1.474 1.00 84.38 78 VAL A N 1
ATOM 624 C CA . VAL A 1 78 ? 13.581 6.356 -1.836 1.00 84.38 78 VAL A CA 1
ATOM 625 C C . VAL A 1 78 ? 12.189 7.001 -1.787 1.00 84.38 78 VAL A C 1
ATOM 627 O O . VAL A 1 78 ? 11.220 6.456 -2.313 1.00 84.38 78 VAL A O 1
ATOM 630 N N . TRP A 1 79 ? 12.080 8.178 -1.160 1.00 84.94 79 TRP A N 1
ATOM 631 C CA . TRP A 1 79 ? 10.837 8.951 -1.117 1.00 84.94 79 TRP A CA 1
ATOM 632 C C . TRP A 1 79 ? 10.407 9.347 -2.529 1.00 84.94 79 TRP A C 1
ATOM 634 O O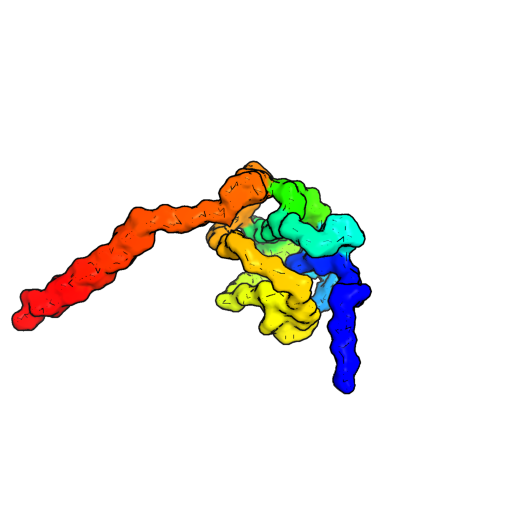 . TRP A 1 79 ? 11.155 9.999 -3.255 1.00 84.94 79 TRP A O 1
ATOM 644 N N . GLN A 1 80 ? 9.166 9.009 -2.862 1.00 78.69 80 GLN A N 1
ATOM 645 C CA . GLN A 1 80 ? 8.498 9.417 -4.084 1.00 78.69 80 GLN A CA 1
ATOM 646 C C . GLN A 1 80 ? 7.311 10.311 -3.754 1.00 78.69 80 GLN A C 1
ATOM 648 O O . GLN A 1 80 ? 6.432 9.931 -2.977 1.00 78.69 80 GLN A O 1
ATOM 653 N N . GLU A 1 81 ? 7.276 11.494 -4.364 1.00 81.00 81 GLU A N 1
ATOM 654 C CA . GLU A 1 81 ? 6.161 12.418 -4.190 1.00 81.00 81 GLU A CA 1
ATOM 655 C C . GLU A 1 81 ? 4.910 11.841 -4.878 1.00 81.00 81 GLU A C 1
ATOM 657 O O . GLU A 1 81 ? 4.929 11.603 -6.092 1.00 81.00 81 GLU A O 1
ATOM 662 N N . PRO A 1 82 ? 3.813 11.593 -4.143 1.00 78.94 82 PRO A N 1
ATOM 663 C CA . PRO A 1 82 ? 2.616 11.025 -4.736 1.00 78.94 82 PRO A CA 1
ATOM 664 C C . PRO A 1 82 ? 1.981 12.012 -5.723 1.00 78.94 82 PRO A C 1
ATOM 666 O O . PRO A 1 82 ? 1.803 13.198 -5.442 1.00 78.94 82 PRO A O 1
ATOM 669 N N . GLY A 1 83 ? 1.600 11.504 -6.895 1.00 78.75 83 GLY A N 1
ATOM 670 C CA . GLY A 1 83 ? 0.840 12.269 -7.881 1.00 78.75 83 GLY A CA 1
ATOM 671 C C . GLY A 1 83 ? -0.620 12.496 -7.468 1.00 78.75 83 GLY A C 1
ATOM 672 O O . GLY A 1 83 ? -1.112 11.963 -6.477 1.00 78.75 83 GLY A O 1
ATOM 673 N N . ALA A 1 84 ? -1.353 13.255 -8.285 1.00 83.62 84 ALA A N 1
ATOM 674 C CA . ALA A 1 84 ? -2.773 13.548 -8.052 1.00 83.62 84 ALA A CA 1
ATOM 675 C C . ALA A 1 84 ? -3.735 12.427 -8.495 1.00 83.62 84 ALA A C 1
ATOM 677 O O . ALA A 1 84 ? -4.939 12.520 -8.256 1.00 83.62 84 ALA A O 1
ATOM 678 N N . ASN A 1 85 ? -3.222 11.392 -9.163 1.00 83.00 85 ASN A N 1
ATOM 679 C CA . ASN A 1 85 ? -4.028 10.331 -9.755 1.00 83.00 85 ASN A CA 1
ATOM 680 C C . ASN A 1 85 ? -3.801 9.009 -9.023 1.00 83.00 85 ASN A C 1
ATOM 682 O O . ASN A 1 85 ? -2.663 8.615 -8.772 1.00 83.00 85 ASN A O 1
ATOM 686 N N . PHE A 1 86 ? -4.896 8.301 -8.765 1.00 82.06 86 PHE A N 1
ATOM 687 C CA . PHE A 1 86 ? -4.904 6.922 -8.296 1.00 82.06 86 PHE A CA 1
ATOM 688 C C . PHE A 1 86 ? -5.486 6.032 -9.397 1.00 82.06 86 PHE A C 1
ATOM 690 O O . PHE A 1 86 ? -6.524 6.359 -9.973 1.00 82.06 86 PHE A O 1
ATOM 697 N N . TYR A 1 87 ? -4.821 4.915 -9.690 1.00 80.69 87 TYR A N 1
ATOM 698 C CA . TYR A 1 87 ? -5.231 3.975 -10.733 1.00 80.69 87 TYR A CA 1
ATOM 699 C C . TYR A 1 87 ? -5.497 2.599 -10.118 1.00 80.69 87 TYR A C 1
ATOM 701 O O . TYR A 1 87 ? -4.689 2.104 -9.336 1.00 80.69 87 TYR A O 1
ATOM 709 N N . LEU A 1 88 ? -6.606 1.967 -10.508 1.00 81.06 88 LEU A N 1
ATOM 710 C CA . LEU A 1 88 ? -7.047 0.660 -10.017 1.00 81.06 88 LEU A CA 1
ATOM 711 C C . LEU A 1 88 ? -7.443 -0.233 -11.197 1.00 81.06 88 LEU A C 1
ATOM 713 O O . LEU A 1 88 ? -8.135 0.216 -12.107 1.00 81.06 88 LEU A O 1
ATOM 717 N N . GLY A 1 89 ? -7.025 -1.504 -11.181 1.00 75.50 89 GLY A N 1
ATOM 718 C CA . GLY A 1 89 ? -7.363 -2.461 -12.247 1.00 75.50 89 GLY A CA 1
ATOM 719 C C . GLY A 1 89 ? -6.686 -2.171 -13.595 1.00 75.50 89 GLY A C 1
ATOM 720 O O . GLY A 1 89 ? -7.123 -2.663 -14.633 1.00 75.50 89 GLY A O 1
ATOM 721 N N . GLY A 1 90 ? -5.610 -1.382 -13.593 1.00 71.00 90 GLY A N 1
ATOM 722 C CA . GLY A 1 90 ? -4.985 -0.818 -14.792 1.00 71.00 90 GLY A CA 1
ATOM 723 C C . GLY A 1 90 ? -5.337 0.663 -14.961 1.00 71.00 90 GLY A C 1
ATOM 724 O O . GLY A 1 90 ? -5.988 1.255 -14.108 1.00 71.00 90 GLY A O 1
ATOM 725 N N . GLY A 1 91 ? -4.867 1.298 -16.033 1.00 72.12 91 GLY A N 1
ATOM 726 C CA . GLY A 1 91 ? -5.238 2.687 -16.352 1.00 72.12 91 GLY A CA 1
ATOM 727 C C . GLY A 1 91 ? -4.120 3.726 -16.264 1.00 72.12 91 GLY A C 1
ATOM 728 O O . GLY A 1 91 ? -4.313 4.818 -16.786 1.00 72.12 91 GLY A O 1
ATOM 729 N N . ASN A 1 92 ? -2.957 3.392 -15.699 1.00 76.19 92 ASN A N 1
ATOM 730 C CA . ASN A 1 92 ? -1.727 4.139 -15.976 1.00 76.19 92 ASN A CA 1
ATOM 731 C C . ASN A 1 92 ? -1.031 3.545 -17.207 1.00 76.19 92 ASN A C 1
ATOM 733 O O . ASN A 1 92 ? -1.069 2.325 -17.405 1.00 76.19 92 ASN A O 1
ATOM 737 N N . ASP A 1 93 ? -0.379 4.385 -18.008 1.00 77.31 93 ASP A N 1
ATOM 738 C CA . ASP A 1 93 ? 0.376 3.929 -19.175 1.00 77.31 93 ASP A CA 1
ATOM 739 C C . ASP A 1 93 ? 1.461 2.927 -18.752 1.00 77.31 93 ASP A C 1
ATOM 741 O O . ASP A 1 93 ? 2.219 3.161 -17.812 1.00 77.31 93 ASP A O 1
ATOM 745 N N . GLY A 1 94 ? 1.507 1.778 -19.432 1.00 72.81 94 GLY A N 1
ATOM 746 C CA . GLY A 1 94 ? 2.420 0.677 -19.107 1.00 72.81 94 GLY A CA 1
ATOM 747 C C . GLY A 1 94 ? 1.876 -0.358 -18.114 1.00 72.81 94 GLY A C 1
ATOM 748 O O . GLY A 1 94 ? 2.480 -1.422 -17.986 1.00 72.81 94 GLY A O 1
ATOM 749 N N . ASN A 1 95 ? 0.726 -0.122 -17.470 1.00 73.25 95 ASN A N 1
ATOM 750 C CA . ASN A 1 95 ? 0.114 -1.123 -16.592 1.00 73.25 95 ASN A CA 1
ATOM 751 C C . ASN A 1 95 ? -0.622 -2.205 -17.393 1.00 73.25 95 ASN A C 1
ATOM 753 O O . ASN A 1 95 ? -1.402 -1.918 -18.305 1.00 73.25 95 ASN A O 1
ATOM 757 N N . THR A 1 96 ? -0.463 -3.459 -16.973 1.00 74.62 96 THR A N 1
ATOM 758 C CA . THR A 1 96 ? -1.352 -4.548 -17.390 1.00 74.62 96 THR A CA 1
ATOM 759 C C . THR A 1 96 ? -2.732 -4.335 -16.767 1.00 74.62 96 THR A C 1
ATOM 761 O O . THR A 1 96 ? -2.845 -4.080 -15.568 1.00 74.62 96 THR A O 1
ATOM 764 N N . TYR A 1 97 ? -3.794 -4.429 -17.572 1.00 76.75 97 TYR A N 1
ATOM 765 C CA . TYR A 1 97 ? -5.160 -4.363 -17.052 1.00 76.75 97 TYR A CA 1
ATOM 766 C C . TYR A 1 97 ? -5.451 -5.566 -16.155 1.00 76.75 97 TYR A C 1
ATOM 768 O O . TYR A 1 97 ? -5.269 -6.713 -16.566 1.00 76.75 97 TYR A O 1
ATOM 776 N N . GLY A 1 98 ? -5.935 -5.283 -14.950 1.00 73.44 98 GLY A N 1
ATOM 777 C CA . GLY A 1 98 ? -6.460 -6.294 -14.045 1.00 73.44 98 GLY A CA 1
ATOM 778 C C . GLY A 1 98 ? -7.840 -6.752 -14.506 1.00 73.44 98 GLY A C 1
ATOM 779 O O . GLY A 1 98 ? -8.619 -5.970 -15.051 1.00 73.44 98 GLY A O 1
ATOM 780 N N . ILE A 1 99 ? -8.152 -8.026 -14.280 1.00 76.69 99 ILE A N 1
ATOM 781 C CA . ILE A 1 99 ? -9.485 -8.576 -14.524 1.00 76.69 99 ILE A CA 1
ATOM 782 C C . ILE A 1 99 ? -10.038 -9.037 -13.179 1.00 76.69 99 ILE A C 1
ATOM 784 O O . ILE A 1 99 ? -9.554 -10.010 -12.613 1.00 76.69 99 ILE A O 1
ATOM 788 N N . GLY A 1 100 ? -11.045 -8.332 -12.669 1.00 80.50 100 GLY A N 1
ATOM 789 C CA . GLY A 1 100 ? -11.645 -8.622 -11.371 1.00 80.50 100 GLY A CA 1
ATOM 790 C C . GLY A 1 100 ? -12.813 -7.692 -11.054 1.00 80.50 100 GLY A C 1
ATOM 791 O O . GLY A 1 100 ? -13.079 -6.740 -11.791 1.00 80.50 100 GLY A O 1
ATOM 792 N N . ALA A 1 101 ? -13.516 -7.999 -9.966 1.00 87.25 101 ALA A N 1
ATOM 793 C CA . ALA A 1 101 ? -14.476 -7.098 -9.342 1.00 87.25 101 ALA A CA 1
ATOM 794 C C . ALA A 1 101 ? -13.806 -6.404 -8.150 1.00 87.25 101 ALA A C 1
ATOM 796 O O . ALA A 1 101 ? -12.957 -6.997 -7.487 1.00 87.25 101 ALA A O 1
ATOM 797 N N . PHE A 1 102 ? -14.194 -5.159 -7.894 1.00 87.75 102 PHE A N 1
ATOM 798 C CA . PHE A 1 102 ? -13.714 -4.363 -6.769 1.00 87.75 102 PHE A CA 1
ATOM 799 C C . PHE A 1 102 ? -14.926 -3.855 -5.999 1.00 87.75 102 PHE A C 1
ATOM 801 O O . PHE A 1 102 ? -15.916 -3.463 -6.619 1.00 87.75 102 PHE A O 1
ATOM 808 N N . ASP A 1 103 ? -14.832 -3.856 -4.677 1.00 91.00 103 ASP A N 1
ATOM 809 C CA . ASP A 1 103 ? -15.840 -3.304 -3.779 1.00 91.00 103 ASP A CA 1
ATOM 810 C C . ASP A 1 103 ? -15.143 -2.668 -2.569 1.00 91.00 103 ASP A C 1
ATOM 812 O O . ASP A 1 103 ? -13.967 -2.947 -2.329 1.00 91.00 103 ASP A O 1
ATOM 816 N N . GLU A 1 104 ? -15.850 -1.786 -1.862 1.00 91.38 104 GLU A N 1
ATOM 817 C CA . GLU A 1 104 ? -15.389 -1.108 -0.641 1.00 91.38 104 GLU A CA 1
ATOM 818 C C . GLU A 1 104 ? -14.006 -0.433 -0.770 1.00 91.38 104 GLU A C 1
ATOM 820 O O . GLU A 1 104 ? -13.093 -0.643 0.025 1.00 91.38 104 GLU A O 1
ATOM 825 N N . LEU A 1 105 ? -13.820 0.413 -1.791 1.00 89.94 105 LEU A N 1
ATOM 826 C CA . LEU A 1 105 ? -12.564 1.150 -1.967 1.00 89.94 105 LEU A CA 1
ATOM 827 C C . LEU A 1 105 ? -12.408 2.264 -0.915 1.00 89.94 105 LEU A C 1
ATOM 829 O O . LEU A 1 105 ? -13.176 3.227 -0.905 1.00 89.94 105 LEU A O 1
ATOM 833 N N . GLY A 1 106 ? -11.347 2.184 -0.107 1.00 91.38 106 GLY A N 1
ATOM 834 C CA . GLY A 1 106 ? -10.948 3.215 0.856 1.00 91.38 106 GLY A CA 1
ATOM 835 C C . GLY A 1 106 ? -9.569 3.820 0.567 1.00 91.38 106 GLY A C 1
ATOM 836 O O . GLY A 1 106 ? -8.665 3.137 0.088 1.00 91.38 106 GLY A O 1
ATOM 837 N N . ILE A 1 107 ? -9.401 5.113 0.871 1.00 90.88 107 ILE A N 1
ATOM 838 C CA . ILE A 1 107 ? -8.115 5.829 0.818 1.00 90.88 107 ILE A CA 1
ATOM 839 C C . ILE A 1 107 ? -7.970 6.658 2.097 1.00 90.88 107 ILE A C 1
ATOM 841 O O . ILE A 1 107 ? -8.879 7.402 2.468 1.00 90.88 107 ILE A O 1
ATOM 845 N N . TRP A 1 108 ? -6.809 6.565 2.748 1.00 92.38 108 TRP A N 1
ATOM 846 C CA . TRP A 1 108 ? -6.512 7.252 4.006 1.00 92.38 108 TRP A CA 1
ATOM 847 C C . TRP A 1 108 ? -5.373 8.258 3.840 1.00 92.38 108 TRP A C 1
ATOM 849 O O . TRP A 1 108 ? -4.452 8.057 3.055 1.00 92.38 108 TRP A O 1
ATOM 859 N N . SER A 1 109 ? -5.419 9.345 4.616 1.00 91.75 109 SER A N 1
ATOM 860 C CA . SER A 1 109 ? -4.390 10.399 4.624 1.00 91.75 109 SER A CA 1
ATOM 861 C C . SER A 1 109 ? -3.213 10.105 5.564 1.00 91.75 109 SER A C 1
ATOM 863 O O . SER A 1 109 ? -2.417 10.997 5.850 1.00 91.75 109 SER A O 1
ATOM 865 N N . ARG A 1 110 ? -3.153 8.894 6.121 1.00 93.12 110 ARG A N 1
ATOM 866 C CA . ARG A 1 110 ? -2.096 8.414 7.014 1.00 93.12 110 ARG A CA 1
ATOM 867 C C . ARG A 1 110 ? -1.883 6.923 6.801 1.00 93.12 110 ARG A C 1
ATOM 869 O O . ARG A 1 110 ? -2.780 6.240 6.306 1.00 93.12 110 ARG A O 1
ATOM 876 N N . GLN A 1 111 ? -0.739 6.428 7.256 1.00 94.50 111 GLN A N 1
ATOM 877 C CA . GLN A 1 111 ? -0.515 4.995 7.359 1.00 94.50 111 GLN A CA 1
ATOM 878 C C . GLN A 1 111 ? -1.488 4.394 8.383 1.00 94.50 111 GLN A C 1
ATOM 880 O O . GLN A 1 111 ? -1.712 4.963 9.459 1.00 94.50 111 GLN A O 1
ATOM 885 N N . LEU A 1 112 ? -2.088 3.268 8.008 1.00 96.38 112 LEU A N 1
ATOM 886 C CA . LEU A 1 112 ? -2.845 2.422 8.919 1.00 96.38 112 LEU A CA 1
ATOM 887 C C . LEU A 1 112 ? -1.914 1.371 9.514 1.00 96.38 112 LEU A C 1
ATOM 889 O O . LEU A 1 112 ? -1.046 0.849 8.807 1.00 96.38 112 LEU A O 1
ATOM 893 N N . ASP A 1 113 ? -2.097 1.066 10.794 1.00 96.56 113 ASP A N 1
ATOM 894 C CA . ASP A 1 113 ? -1.354 -0.007 11.447 1.00 96.56 113 ASP A CA 1
ATOM 895 C C . ASP A 1 113 ? -1.985 -1.390 11.196 1.00 96.56 113 ASP A C 1
ATOM 897 O O . ASP A 1 113 ? -3.081 -1.521 10.648 1.00 96.56 113 ASP A O 1
ATOM 901 N N . ALA A 1 114 ? -1.283 -2.456 11.592 1.00 96.88 114 ALA A N 1
ATOM 902 C CA . ALA A 1 114 ? -1.742 -3.827 11.368 1.00 96.88 114 ALA A CA 1
ATOM 903 C C . ALA A 1 114 ? -3.079 -4.153 12.062 1.00 96.88 114 ALA A C 1
ATOM 905 O O . ALA A 1 114 ? -3.838 -4.978 11.556 1.00 96.88 114 ALA A O 1
ATOM 906 N N . THR A 1 115 ? -3.378 -3.518 13.199 1.00 97.00 115 THR A N 1
ATOM 907 C CA . THR A 1 115 ? -4.642 -3.718 13.919 1.00 97.00 115 THR A CA 1
ATOM 908 C C . THR A 1 115 ? -5.783 -3.082 13.142 1.00 97.00 115 THR A C 1
ATOM 910 O O . THR A 1 115 ? -6.793 -3.733 12.905 1.00 97.00 115 THR A O 1
ATOM 913 N N . GLU A 1 116 ? -5.596 -1.854 12.665 1.00 96.94 116 GLU A N 1
ATOM 914 C CA . GLU A 1 116 ? -6.593 -1.142 11.862 1.00 96.94 116 GLU A CA 1
ATOM 915 C C . GLU A 1 116 ? -6.870 -1.857 10.535 1.00 96.94 116 GLU A C 1
ATOM 917 O O . GLU A 1 116 ? -8.020 -1.985 10.118 1.00 96.94 116 GLU A O 1
ATOM 922 N N . ILE A 1 117 ? -5.828 -2.387 9.888 1.00 97.81 117 ILE A N 1
ATOM 923 C CA . ILE A 1 117 ? -5.972 -3.208 8.680 1.00 97.81 117 ILE A CA 1
ATOM 924 C C . ILE A 1 117 ? -6.760 -4.492 8.967 1.00 97.81 117 ILE A C 1
ATOM 926 O O . ILE A 1 117 ? -7.627 -4.872 8.177 1.00 97.81 117 ILE A O 1
ATOM 930 N N . GLN A 1 118 ? -6.485 -5.155 10.091 1.00 96.62 118 GLN A N 1
ATOM 931 C CA . GLN A 1 118 ? -7.225 -6.344 10.508 1.00 96.62 118 GLN A CA 1
ATOM 932 C C . GLN A 1 118 ? -8.690 -6.017 10.834 1.00 96.62 118 GLN A C 1
ATOM 934 O O . GLN A 1 118 ? -9.580 -6.802 10.508 1.00 96.62 118 GLN A O 1
ATOM 939 N N . GLU A 1 119 ? -8.955 -4.871 11.459 1.00 95.50 119 GLU A N 1
ATOM 940 C CA . GLU A 1 119 ? -10.311 -4.402 11.741 1.00 95.50 119 GLU A CA 1
ATOM 941 C C . GLU A 1 119 ? -11.088 -4.139 10.451 1.00 95.50 119 GLU A C 1
ATOM 943 O O . GLU A 1 119 ? -12.194 -4.658 10.312 1.00 95.50 119 GLU A O 1
ATOM 948 N N . ILE A 1 120 ? -10.498 -3.429 9.485 1.00 95.94 120 ILE A N 1
ATOM 949 C CA . ILE A 1 120 ? -11.117 -3.178 8.174 1.00 95.94 120 ILE A CA 1
ATOM 950 C C . ILE A 1 120 ? -11.375 -4.492 7.432 1.00 95.94 120 ILE A C 1
ATOM 952 O O . ILE A 1 120 ? -12.449 -4.674 6.872 1.00 95.94 120 ILE A O 1
ATOM 956 N N . PHE A 1 121 ? -10.447 -5.450 7.473 1.00 95.62 121 PHE A N 1
ATOM 957 C CA . PHE A 1 121 ? -10.671 -6.762 6.864 1.00 95.62 121 PHE A CA 1
ATOM 958 C C . PHE A 1 121 ? -11.901 -7.481 7.444 1.00 95.62 121 PHE A C 1
ATOM 960 O O . PHE A 1 121 ? -12.660 -8.109 6.709 1.00 95.62 121 PHE A O 1
ATOM 967 N N . VAL A 1 122 ? -12.100 -7.406 8.762 1.00 94.88 122 VAL A N 1
ATOM 968 C CA . VAL A 1 122 ? -13.195 -8.109 9.448 1.00 94.88 122 VAL A CA 1
ATOM 969 C C . VAL A 1 122 ? -14.522 -7.355 9.343 1.00 94.88 122 VAL A C 1
ATOM 971 O O . VAL A 1 122 ? -15.577 -7.988 9.299 1.00 94.88 122 VAL A O 1
ATOM 974 N N . GLN A 1 123 ? -14.485 -6.023 9.357 1.00 92.44 123 GLN A N 1
ATOM 975 C CA . GLN A 1 123 ? -15.672 -5.171 9.488 1.00 92.44 123 GLN A CA 1
ATOM 976 C C . GLN A 1 123 ? -16.077 -4.461 8.190 1.00 92.44 123 GLN A C 1
ATOM 978 O O . GLN A 1 123 ? -17.175 -3.910 8.141 1.00 92.44 123 GLN A O 1
ATOM 983 N N . GLY A 1 124 ? -15.231 -4.490 7.160 1.00 88.75 124 GLY A N 1
ATOM 984 C CA . GLY A 1 124 ? -15.385 -3.698 5.942 1.00 88.75 124 GLY A CA 1
ATOM 985 C C . GLY A 1 124 ? -14.853 -2.273 6.100 1.00 88.75 124 GLY A C 1
ATOM 986 O O . GLY A 1 124 ? -14.444 -1.841 7.186 1.00 88.75 124 GLY A O 1
ATOM 987 N N . VAL A 1 125 ? -14.842 -1.518 5.000 1.00 85.12 125 VAL A N 1
ATOM 988 C CA . VAL A 1 125 ? -14.435 -0.105 5.045 1.00 85.12 125 VAL A CA 1
ATOM 989 C C . VAL A 1 125 ? -15.485 0.716 5.805 1.00 85.12 125 VAL A C 1
ATOM 991 O O . VAL A 1 125 ? -16.662 0.684 5.446 1.00 85.12 125 VAL A O 1
ATOM 994 N N . PRO A 1 126 ? -15.097 1.494 6.839 1.00 79.06 126 PRO A N 1
ATOM 995 C CA . PRO A 1 126 ? -16.046 2.314 7.576 1.00 79.06 126 PRO A CA 1
ATOM 996 C C . PRO A 1 126 ? -16.719 3.339 6.660 1.00 79.06 126 PRO A C 1
ATOM 998 O O . PRO A 1 126 ? -16.069 4.240 6.126 1.00 79.06 126 PRO A O 1
ATOM 1001 N N . GLU A 1 127 ? -18.038 3.240 6.524 1.00 71.06 127 GLU A N 1
ATOM 1002 C CA . GLU A 1 127 ? -18.830 4.229 5.798 1.00 71.06 127 GLU A CA 1
ATOM 1003 C C . GLU A 1 127 ? -18.701 5.606 6.474 1.00 71.06 127 GLU A C 1
ATOM 1005 O O . GLU A 1 127 ? -18.881 5.716 7.698 1.00 71.06 127 GLU A O 1
ATOM 1010 N N . PRO A 1 128 ? -18.418 6.693 5.728 1.0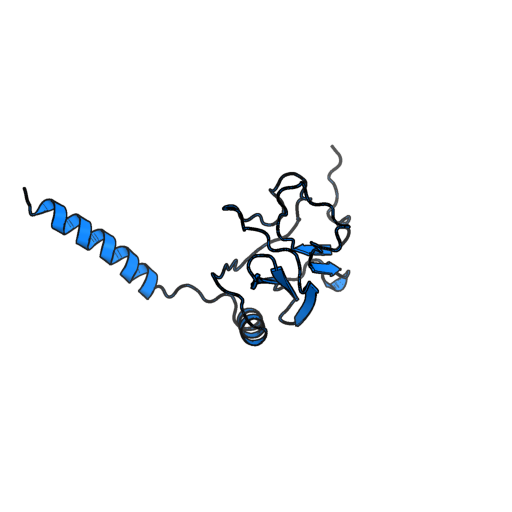0 62.62 128 PRO A N 1
ATOM 1011 C CA . PRO A 1 128 ? -18.401 8.024 6.307 1.00 62.62 128 PRO A CA 1
ATOM 1012 C C . PRO A 1 128 ? -19.778 8.307 6.902 1.00 62.62 128 PRO A C 1
ATOM 1014 O O . PRO A 1 128 ? -20.782 8.369 6.191 1.00 62.62 128 PRO A O 1
ATOM 1017 N N . SER A 1 129 ? -19.827 8.457 8.231 1.00 61.09 129 SER A N 1
ATOM 1018 C CA . SER A 1 129 ? -21.091 8.616 8.949 1.00 61.09 129 SER A CA 1
ATOM 1019 C C . SER A 1 129 ? -21.954 9.683 8.273 1.00 61.09 129 SER A C 1
ATOM 1021 O O . SER A 1 129 ? -21.514 10.811 8.029 1.00 61.09 129 SER A O 1
ATOM 1023 N N . THR A 1 130 ? -23.203 9.336 7.962 1.00 57.44 130 THR A N 1
ATOM 1024 C CA . THR A 1 130 ? -24.128 10.206 7.216 1.00 57.44 130 THR A CA 1
ATOM 1025 C C . THR A 1 130 ? -24.264 11.585 7.877 1.00 57.44 130 THR A C 1
ATOM 1027 O O . THR A 1 130 ? -24.496 12.589 7.209 1.00 57.44 130 THR A O 1
ATOM 1030 N N . ILE A 1 131 ? -24.045 11.658 9.193 1.00 57.25 131 ILE A N 1
ATOM 1031 C CA . ILE A 1 131 ? -24.020 12.885 9.994 1.00 57.25 131 ILE A CA 1
ATOM 1032 C C . ILE A 1 131 ? -22.928 13.862 9.521 1.00 57.25 131 ILE A C 1
ATOM 1034 O O . ILE A 1 131 ? -23.213 15.050 9.384 1.00 57.25 131 ILE A O 1
ATOM 1038 N N . VAL A 1 132 ? -21.712 13.402 9.206 1.00 58.41 132 VAL A N 1
ATOM 1039 C CA . VAL A 1 132 ? -20.638 14.267 8.676 1.00 58.41 132 VAL A CA 1
ATOM 1040 C C . VAL A 1 132 ? -20.994 14.775 7.277 1.00 58.41 132 VAL A C 1
ATOM 1042 O O . VAL A 1 132 ? -20.809 15.959 6.990 1.00 58.41 132 VAL A O 1
ATOM 1045 N N . LEU A 1 133 ? -21.600 13.932 6.435 1.00 56.75 133 LEU A N 1
ATOM 1046 C CA . LEU A 1 133 ? -22.063 14.334 5.103 1.00 56.75 133 LEU A CA 1
ATOM 1047 C C . LEU A 1 133 ? -23.165 15.410 5.182 1.00 56.75 133 LEU A C 1
ATOM 1049 O O . LEU A 1 133 ? -23.133 16.399 4.445 1.00 56.75 133 LEU A O 1
ATOM 1053 N N . PHE A 1 134 ? -24.099 15.278 6.131 1.00 56.72 134 PHE A N 1
ATOM 1054 C CA . PHE A 1 134 ? -25.139 16.280 6.378 1.00 56.72 134 PHE A CA 1
ATOM 1055 C C . PHE A 1 134 ? -24.586 17.589 6.957 1.00 56.72 134 PHE A C 1
ATOM 1057 O O . PHE A 1 134 ? -25.021 18.666 6.541 1.00 56.72 134 PHE A O 1
ATOM 1064 N N . LEU A 1 135 ? -23.615 17.532 7.873 1.00 60.19 135 LEU A N 1
ATOM 1065 C CA . LEU A 1 135 ? -22.996 18.729 8.453 1.00 60.19 135 LEU A CA 1
ATOM 1066 C C . LEU A 1 135 ? -22.169 19.510 7.417 1.00 60.19 135 LEU A C 1
ATOM 1068 O O . LEU A 1 135 ? -22.241 20.741 7.380 1.00 60.19 135 LEU A O 1
ATOM 1072 N N . MET A 1 136 ? -21.475 18.816 6.511 1.00 60.50 136 MET A N 1
ATOM 1073 C CA . MET A 1 136 ? -20.747 19.441 5.399 1.00 60.50 136 MET A CA 1
ATOM 1074 C C . MET A 1 136 ? -21.699 20.056 4.353 1.00 60.50 136 MET A C 1
ATOM 1076 O O . MET A 1 136 ? -21.458 21.164 3.867 1.00 60.50 136 MET A O 1
ATOM 1080 N N . GLY A 1 137 ? -22.831 19.406 4.056 1.00 58.00 137 GLY A N 1
ATOM 1081 C CA . GLY A 1 137 ? -23.852 19.937 3.141 1.00 58.00 137 GLY A CA 1
ATOM 1082 C C . GLY A 1 137 ? -24.634 21.141 3.694 1.00 58.00 137 GLY A C 1
ATOM 1083 O O . GLY A 1 137 ? -24.918 22.098 2.966 1.00 58.00 137 GLY A O 1
ATOM 1084 N N . ALA A 1 138 ? -24.950 21.145 4.992 1.00 58.03 138 ALA A N 1
ATOM 1085 C CA . ALA A 1 138 ? -25.683 22.237 5.638 1.00 58.03 138 ALA A CA 1
ATOM 1086 C C . ALA A 1 138 ? -24.861 23.541 5.721 1.00 58.03 138 ALA A C 1
ATOM 1088 O O . ALA A 1 138 ? -25.419 24.634 5.558 1.00 58.03 138 ALA A O 1
ATOM 1089 N N . GLY A 1 139 ? -23.536 23.440 5.896 1.00 54.50 139 GLY A N 1
ATOM 1090 C CA . GLY A 1 139 ? -22.624 24.590 5.898 1.00 54.50 139 GLY A CA 1
ATOM 1091 C C . GLY A 1 139 ? -22.644 25.384 4.583 1.00 54.50 139 GLY A C 1
ATOM 1092 O O . GLY A 1 139 ? -22.697 26.618 4.599 1.00 54.50 139 GLY A O 1
ATOM 1093 N N . ALA A 1 140 ? -22.716 24.695 3.438 1.00 54.41 140 ALA A N 1
ATOM 1094 C CA . ALA A 1 140 ? -22.795 25.327 2.118 1.00 54.41 140 ALA A CA 1
ATOM 1095 C C . ALA A 1 140 ? -24.124 26.085 1.895 1.00 54.41 140 ALA A C 1
ATOM 1097 O O . ALA A 1 140 ? -24.136 27.193 1.347 1.00 54.41 140 ALA A O 1
ATOM 1098 N N . PHE A 1 141 ? -25.250 25.548 2.381 1.00 52.12 141 PHE A N 1
ATOM 1099 C CA . PHE A 1 141 ? -26.564 26.199 2.271 1.00 52.12 141 PHE A CA 1
ATOM 1100 C C . PHE A 1 141 ? -26.720 27.423 3.189 1.00 52.12 141 PHE A C 1
ATOM 1102 O O . PHE A 1 141 ? -27.352 28.414 2.798 1.00 52.12 141 PHE A O 1
ATOM 1109 N N . ALA A 1 142 ? -26.122 27.405 4.384 1.00 53.75 142 ALA A N 1
ATOM 1110 C CA . ALA A 1 142 ? -26.123 28.553 5.293 1.00 53.75 142 ALA A CA 1
ATOM 1111 C C . ALA A 1 142 ? -25.320 29.741 4.722 1.00 53.75 142 ALA A C 1
ATOM 1113 O O . ALA A 1 142 ? -25.770 30.891 4.788 1.00 53.75 142 ALA A O 1
ATOM 1114 N N . MET A 1 143 ? -24.183 29.469 4.071 1.00 53.16 143 MET A N 1
ATOM 1115 C CA . MET A 1 143 ? -23.330 30.498 3.463 1.00 53.16 143 MET A CA 1
ATOM 1116 C C . MET A 1 143 ? -23.991 31.169 2.242 1.00 53.16 143 MET A C 1
ATOM 1118 O O . MET A 1 143 ? -23.873 32.384 2.048 1.00 53.16 143 MET A O 1
ATOM 1122 N N . LEU A 1 144 ? -24.773 30.416 1.458 1.00 52.53 144 LEU A N 1
ATOM 1123 C CA . LEU A 1 144 ? -25.540 30.944 0.321 1.00 52.53 144 LEU A CA 1
ATOM 1124 C C . LEU A 1 144 ? -26.732 31.819 0.750 1.00 52.53 144 LEU A C 1
ATOM 1126 O O . LEU A 1 144 ? -27.059 32.790 0.060 1.00 52.53 144 LEU A O 1
ATOM 1130 N N . ARG A 1 145 ? -27.358 31.544 1.905 1.00 52.91 145 ARG A N 1
ATOM 1131 C CA . ARG A 1 145 ? -28.443 32.387 2.445 1.00 52.91 145 ARG A CA 1
ATOM 1132 C C . ARG A 1 145 ? -27.947 33.732 2.976 1.00 52.91 145 ARG A C 1
ATOM 1134 O O . ARG A 1 145 ? -28.643 34.734 2.817 1.00 52.91 145 ARG A O 1
ATOM 1141 N N . LEU A 1 146 ? -26.742 33.793 3.543 1.00 54.03 146 LEU A N 1
ATOM 1142 C CA . LEU A 1 146 ? -26.178 35.042 4.074 1.00 54.03 146 LEU A CA 1
ATOM 1143 C C . LEU A 1 146 ? -25.715 36.017 2.977 1.00 54.03 146 LEU A C 1
ATOM 1145 O O . LEU A 1 146 ? -25.726 37.228 3.196 1.00 54.03 146 LEU A O 1
ATOM 1149 N N . ARG A 1 147 ? -25.396 35.527 1.771 1.00 57.44 147 ARG A N 1
ATOM 1150 C CA . ARG A 1 147 ? -25.052 36.381 0.616 1.00 57.44 147 ARG A CA 1
ATOM 1151 C C . ARG A 1 147 ? -26.248 37.107 -0.011 1.00 57.44 147 ARG A C 1
ATOM 1153 O O . ARG A 1 147 ? -26.050 38.144 -0.634 1.00 57.44 147 ARG A O 1
ATOM 1160 N N . ARG A 1 148 ? -27.480 36.616 0.170 1.00 57.62 148 ARG A N 1
ATOM 1161 C CA . ARG A 1 148 ? -28.699 37.252 -0.377 1.00 57.62 148 ARG A CA 1
ATOM 1162 C C . ARG A 1 148 ? -29.291 38.354 0.509 1.00 57.62 148 ARG A C 1
ATOM 1164 O O . ARG A 1 148 ? -30.177 39.061 0.054 1.00 57.62 148 ARG A O 1
ATOM 1171 N N . ARG A 1 149 ? -28.811 38.517 1.747 1.00 56.25 149 ARG A N 1
ATOM 1172 C CA . ARG A 1 149 ? -29.339 39.490 2.725 1.00 56.25 149 ARG A CA 1
ATOM 1173 C C . ARG A 1 149 ? -28.560 40.813 2.803 1.00 56.25 149 ARG A C 1
ATOM 1175 O O . ARG A 1 149 ? -28.921 41.663 3.605 1.00 56.25 149 ARG A O 1
ATOM 1182 N N . LYS A 1 150 ? -27.497 40.979 2.006 1.00 53.72 150 LYS A N 1
ATOM 1183 C CA . LYS A 1 150 ? -26.663 42.198 1.948 1.00 53.72 150 LYS A CA 1
ATOM 1184 C C . LYS A 1 150 ? -26.717 42.902 0.579 1.00 53.72 150 LYS A C 1
ATOM 1186 O O . LYS A 1 150 ? -25.684 43.341 0.080 1.00 53.72 150 LYS A O 1
ATOM 1191 N N . ARG A 1 151 ? -27.891 42.977 -0.046 1.00 48.88 151 ARG A N 1
ATOM 1192 C CA . ARG A 1 151 ? -28.160 43.906 -1.153 1.00 48.88 151 ARG A CA 1
ATOM 1193 C C . ARG A 1 151 ? -29.380 44.736 -0.817 1.00 48.88 151 ARG A C 1
ATOM 1195 O O . ARG A 1 151 ? -30.307 44.140 -0.227 1.00 48.88 151 ARG A O 1
#

Secondary structure (DSSP, 8-state):
-----S-----EEEE----SS---TT-STTPPEEEEPPGGGTTS---EEEEEEE-SSSEEEEEEEETTEEEEEEEEEEP----S----SS-STTPPPP-S--------SSPPPHHHHHHHHHH-SPP--HHHHHHHHHHHHHHHHHHTT--